Protein AF-A0A6G1RQE0-F1 (afdb_monomer_lite)

pLDDT: mean 90.18, std 11.26, range [33.22, 98.19]

Foldseek 3Di:
DDADAFAFLDDDPVCPPPDHDYDDDDDPPPAWDFAQQQKWFDFDPDDIDGADWDDSDPLGDIHGDDDPRTQKIKTKTFHPDWFKDWDKDWAADQDAKFKWKKWKDAPPDDIDIFMWIDHHHRGPGTDMTTTAHPVRHGDIDGYDGMMMMMIGHPVVVPD

Radius of gyration: 17.1 Å; chains: 1; bounding box: 37×32×55 Å

Organism: NCBI:txid2861861

Secondary structure (DSSP, 8-state):
----SBPBSS--TTTTTS--B---PPP-TTS----GGG-EEEETTSPPEEPPEE-SSTTSPPEE---TTEEEEEEEEE-SS-EEE--EEEE-B-SSPEEEEEEEEETTEEEEEEEEEE--B-BSS-EEEE-B-TTSSB--EEE-SEEEEEEEEGGGG--

Structure (mmCIF, N/CA/C/O backbone):
data_AF-A0A6G1RQE0-F1
#
_entry.id   AF-A0A6G1RQE0-F1
#
loop_
_atom_site.group_PDB
_atom_site.id
_atom_site.type_symbol
_atom_site.label_atom_id
_atom_site.label_alt_id
_atom_site.label_comp_id
_atom_site.label_asym_id
_atom_site.label_entity_id
_atom_site.label_seq_id
_atom_site.pdbx_PDB_ins_code
_atom_site.Cartn_x
_atom_site.Cartn_y
_atom_site.Cartn_z
_atom_site.occupancy
_atom_site.B_iso_or_equiv
_atom_site.auth_seq_id
_atom_site.auth_comp_id
_atom_site.auth_asym_id
_atom_site.auth_atom_id
_atom_site.pdbx_PDB_model_num
ATOM 1 N N . LEU A 1 1 ? 3.225 2.567 -35.259 1.00 71.81 1 LEU A N 1
ATOM 2 C CA . LEU A 1 1 ? 3.981 1.803 -34.242 1.00 71.81 1 LEU A CA 1
ATOM 3 C C . LEU A 1 1 ? 2.975 1.278 -33.222 1.00 71.81 1 LEU A C 1
ATOM 5 O O . LEU A 1 1 ? 2.197 2.087 -32.735 1.00 71.81 1 LEU A O 1
ATOM 9 N N . LYS A 1 2 ? 2.920 -0.030 -32.949 1.00 83.25 2 LYS A N 1
ATOM 10 C CA . LYS A 1 2 ? 2.060 -0.572 -31.884 1.00 83.25 2 LYS A CA 1
ATOM 11 C C . LYS A 1 2 ? 2.900 -0.655 -30.610 1.00 83.25 2 LYS A C 1
ATOM 13 O O . LYS A 1 2 ? 3.914 -1.337 -30.618 1.00 83.25 2 LYS A O 1
ATOM 18 N N . VAL A 1 3 ? 2.505 0.066 -29.566 1.00 88.50 3 VAL A N 1
ATOM 19 C CA . VAL A 1 3 ? 3.179 0.069 -28.260 1.00 88.50 3 VAL A CA 1
ATOM 20 C C . VAL A 1 3 ? 2.328 -0.775 -27.318 1.00 88.50 3 VAL A C 1
ATOM 22 O O . VAL A 1 3 ? 1.191 -0.401 -27.042 1.00 88.50 3 VAL A O 1
ATOM 25 N N . THR A 1 4 ? 2.828 -1.941 -26.911 1.00 88.25 4 THR A N 1
ATOM 26 C CA . THR A 1 4 ? 2.099 -2.891 -26.046 1.00 88.25 4 THR A CA 1
ATOM 27 C C . THR A 1 4 ? 2.763 -3.100 -24.696 1.00 88.25 4 THR A C 1
ATOM 29 O O . THR A 1 4 ? 2.064 -3.360 -23.721 1.00 88.25 4 THR A O 1
ATOM 32 N N . GLU A 1 5 ? 4.086 -2.959 -24.633 1.00 91.19 5 GLU A N 1
ATOM 33 C CA . GLU A 1 5 ? 4.846 -3.256 -23.423 1.00 91.19 5 GLU A CA 1
ATOM 34 C C . GLU A 1 5 ? 4.745 -2.121 -22.396 1.00 91.19 5 GLU A C 1
ATOM 36 O O . GLU A 1 5 ? 4.862 -0.950 -22.776 1.00 91.19 5 GLU A O 1
ATOM 41 N N . PRO A 1 6 ? 4.527 -2.431 -21.104 1.00 91.56 6 PRO A N 1
ATOM 42 C CA . PRO A 1 6 ? 4.465 -1.431 -20.045 1.00 91.56 6 PRO A CA 1
ATOM 43 C C . PRO A 1 6 ? 5.828 -0.780 -19.798 1.00 91.56 6 PRO A C 1
ATOM 45 O O . PRO A 1 6 ? 6.872 -1.418 -19.913 1.00 91.56 6 PRO A O 1
ATOM 48 N N . CYS A 1 7 ? 5.819 0.483 -19.381 1.00 92.38 7 CYS A N 1
ATOM 49 C CA . CYS A 1 7 ? 7.037 1.146 -18.920 1.00 92.38 7 CYS A CA 1
ATOM 50 C C . CYS A 1 7 ? 7.523 0.563 -17.583 1.00 92.38 7 CYS A C 1
ATOM 52 O O . CYS A 1 7 ? 6.729 0.380 -16.655 1.00 92.38 7 CYS A O 1
ATOM 54 N N . THR A 1 8 ? 8.831 0.332 -17.466 1.00 93.44 8 THR A N 1
ATOM 55 C CA . THR A 1 8 ? 9.514 -0.108 -16.238 1.00 93.44 8 THR A CA 1
ATOM 56 C C . THR A 1 8 ? 10.506 0.945 -15.762 1.00 93.44 8 THR A C 1
ATOM 58 O O . THR A 1 8 ? 11.085 1.653 -16.583 1.00 93.44 8 THR A O 1
ATOM 61 N N . TYR A 1 9 ? 10.748 1.054 -14.453 1.00 90.75 9 TYR A N 1
ATOM 62 C CA . TYR A 1 9 ? 11.716 2.036 -13.933 1.00 90.75 9 TYR A CA 1
ATOM 63 C C . TYR A 1 9 ? 13.187 1.613 -14.089 1.00 90.75 9 TYR A C 1
ATOM 65 O O . TYR A 1 9 ? 14.072 2.459 -14.009 1.00 90.75 9 TYR A O 1
ATOM 73 N N . GLN A 1 10 ? 13.450 0.331 -14.352 1.00 88.19 10 GLN A N 1
ATOM 74 C CA . GLN A 1 10 ? 14.778 -0.222 -14.644 1.00 88.19 10 GLN A CA 1
ATOM 75 C C . GLN A 1 10 ? 14.733 -1.057 -15.939 1.00 88.19 10 GLN A C 1
ATOM 77 O O . GLN A 1 10 ? 14.819 -2.284 -15.883 1.00 88.19 10 GLN A O 1
ATOM 82 N N . PRO A 1 11 ? 14.529 -0.425 -17.112 1.00 86.69 11 PRO A N 1
ATOM 83 C CA . PRO A 1 11 ? 14.477 -1.151 -18.377 1.00 86.69 11 PRO A CA 1
ATOM 84 C C . PRO A 1 11 ? 15.859 -1.692 -18.761 1.00 86.69 11 PRO A C 1
ATOM 86 O O . PRO A 1 11 ? 16.889 -1.091 -18.441 1.00 86.69 11 PRO A O 1
ATOM 89 N N . ALA A 1 12 ? 15.889 -2.798 -19.510 1.00 86.75 12 ALA A N 1
ATOM 90 C CA . ALA A 1 12 ? 17.128 -3.259 -20.128 1.00 86.75 12 ALA A CA 1
ATOM 91 C C . ALA A 1 12 ? 17.666 -2.190 -21.107 1.00 86.75 12 ALA A C 1
ATOM 93 O O . ALA A 1 12 ? 16.868 -1.458 -21.704 1.00 86.75 12 ALA A O 1
ATOM 94 N N . PRO A 1 13 ? 18.991 -2.101 -21.341 1.00 87.62 13 PRO A N 1
ATOM 95 C CA . PRO A 1 13 ? 19.575 -1.078 -22.217 1.00 87.62 13 PRO A CA 1
ATOM 96 C C . PRO A 1 13 ? 18.938 -1.013 -23.614 1.00 87.62 13 PRO A C 1
ATOM 98 O O . PRO A 1 13 ? 18.739 0.068 -24.160 1.00 87.62 13 PRO A O 1
ATOM 101 N N . GLU A 1 14 ? 18.553 -2.165 -24.164 1.00 84.38 14 GLU A N 1
ATOM 102 C CA . GLU A 1 14 ? 17.907 -2.292 -25.477 1.00 84.38 14 GLU A CA 1
ATOM 103 C C . GLU A 1 14 ? 16.485 -1.702 -25.527 1.00 84.38 14 GLU A C 1
ATOM 105 O O . GLU A 1 14 ? 15.986 -1.346 -26.596 1.00 84.38 14 GLU A O 1
ATOM 110 N N . GLN A 1 15 ? 15.830 -1.588 -24.368 1.00 81.69 15 GLN A N 1
ATOM 111 C CA . GLN A 1 15 ? 14.462 -1.089 -24.206 1.00 81.69 15 GLN A CA 1
ATOM 112 C C . GLN A 1 15 ? 14.421 0.384 -23.780 1.00 81.69 15 GLN A C 1
ATOM 114 O O . GLN A 1 15 ? 13.391 1.032 -23.940 1.00 81.69 15 GLN A O 1
ATOM 119 N N . ALA A 1 16 ? 15.530 0.940 -23.281 1.00 80.12 16 ALA A N 1
ATOM 120 C CA . ALA A 1 16 ? 15.585 2.295 -22.726 1.00 80.12 16 ALA A CA 1
ATOM 121 C C . ALA A 1 16 ? 15.256 3.410 -23.741 1.00 80.12 16 ALA A C 1
ATOM 123 O O . ALA A 1 16 ? 14.864 4.505 -23.347 1.00 80.12 16 ALA A O 1
ATOM 124 N N . THR A 1 17 ? 15.412 3.147 -25.042 1.00 82.12 17 THR A N 1
ATOM 125 C CA . THR A 1 17 ? 15.121 4.099 -26.129 1.00 82.12 17 THR A CA 1
ATOM 126 C C . THR A 1 17 ? 13.781 3.843 -26.823 1.00 82.12 17 THR A C 1
ATOM 128 O O . THR A 1 17 ? 13.414 4.580 -27.740 1.00 82.12 17 THR A O 1
ATOM 131 N N . GLN A 1 18 ? 13.045 2.803 -26.416 1.00 86.44 18 GLN A N 1
ATOM 132 C CA . GLN A 1 18 ? 11.784 2.411 -27.041 1.00 86.44 18 GLN A CA 1
ATOM 133 C C . GLN A 1 18 ? 10.586 3.076 -26.354 1.00 86.44 18 GLN A C 1
ATOM 135 O O . GLN A 1 18 ? 10.580 3.305 -25.147 1.00 86.44 18 GLN A O 1
ATOM 140 N N . ASN A 1 19 ? 9.534 3.356 -27.127 1.00 90.81 19 ASN A N 1
ATOM 141 C CA . ASN A 1 19 ? 8.263 3.808 -26.562 1.00 90.81 19 ASN A CA 1
ATOM 142 C C . ASN A 1 19 ? 7.582 2.657 -25.810 1.00 90.81 19 ASN A C 1
ATOM 144 O O . ASN A 1 19 ? 7.496 1.546 -26.332 1.00 90.81 19 ASN A O 1
ATOM 148 N N . CYS A 1 20 ? 7.030 2.956 -24.637 1.00 92.00 20 CYS A N 1
ATOM 149 C CA . CYS A 1 20 ? 6.319 2.016 -23.774 1.00 92.00 20 CYS A CA 1
ATOM 150 C C . CYS A 1 20 ? 4.955 2.582 -23.345 1.00 92.00 20 CYS A C 1
ATOM 152 O O . CYS A 1 20 ? 4.668 3.771 -23.511 1.00 92.00 20 CYS A O 1
ATOM 154 N N . LEU A 1 21 ? 4.085 1.716 -22.831 1.00 91.25 21 LEU A N 1
ATOM 155 C CA . LEU A 1 21 ? 2.736 2.053 -22.395 1.00 91.25 21 LEU A CA 1
ATOM 156 C C . LEU A 1 21 ? 2.762 2.459 -20.916 1.00 91.25 21 LEU A C 1
ATOM 158 O O . LEU A 1 21 ? 3.091 1.658 -20.039 1.00 91.25 21 LEU A O 1
ATOM 162 N N . LEU A 1 22 ? 2.412 3.715 -20.635 1.00 89.19 22 LEU A N 1
ATOM 163 C CA . LEU A 1 22 ? 2.291 4.224 -19.272 1.00 89.19 22 LEU A CA 1
ATOM 164 C C . LEU A 1 22 ? 0.852 4.056 -18.776 1.00 89.19 22 LEU A C 1
ATOM 166 O O . LEU A 1 22 ? -0.069 4.692 -19.291 1.00 89.19 22 LEU A O 1
ATOM 170 N N . TYR A 1 23 ? 0.665 3.220 -17.758 1.00 86.69 23 TYR A N 1
ATOM 171 C CA . TYR A 1 23 ? -0.630 3.054 -17.108 1.00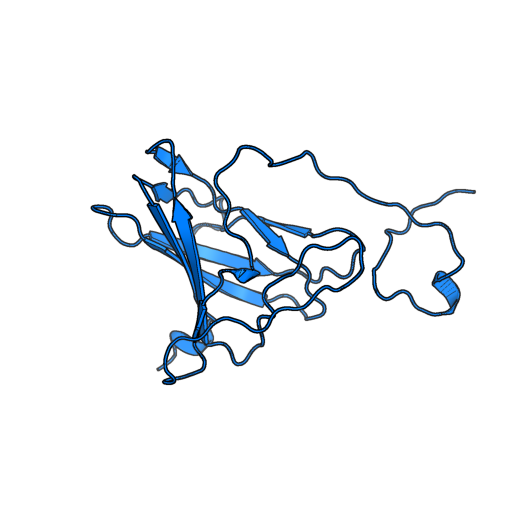 86.69 23 TYR A CA 1
ATOM 172 C C . TYR A 1 23 ? -0.853 4.149 -16.069 1.00 86.69 23 TYR A C 1
ATOM 174 O O . TYR A 1 23 ? 0.062 4.543 -15.345 1.00 86.69 23 TYR A O 1
ATOM 182 N N . LYS A 1 24 ? -2.097 4.619 -15.977 1.00 86.12 24 LYS A N 1
ATOM 183 C CA . LYS A 1 24 ? -2.531 5.563 -14.951 1.00 86.12 24 LYS A CA 1
ATOM 184 C C . LYS A 1 24 ? -3.792 5.033 -14.290 1.00 86.12 24 LYS A C 1
ATOM 186 O O . LYS A 1 24 ? -4.817 4.869 -14.948 1.00 86.12 24 LYS A O 1
ATOM 191 N N . TYR A 1 25 ? -3.711 4.771 -12.992 1.00 90.12 25 TYR A N 1
ATOM 192 C CA . TYR A 1 25 ? -4.886 4.438 -12.202 1.00 90.12 25 TYR A CA 1
ATOM 193 C C . TYR A 1 25 ? -5.737 5.680 -11.927 1.00 90.12 25 TYR A C 1
ATOM 195 O O . TYR A 1 25 ? -5.249 6.813 -11.962 1.00 90.12 25 TYR A O 1
ATOM 203 N N . LEU A 1 26 ? -7.019 5.460 -11.628 1.00 92.31 26 LEU A N 1
ATOM 204 C CA . LEU A 1 26 ? -7.870 6.510 -11.073 1.00 92.31 26 LEU A CA 1
ATOM 205 C C . LEU A 1 26 ? -7.261 7.023 -9.766 1.00 92.31 26 LEU A C 1
ATOM 207 O O . LEU A 1 26 ? -6.696 6.246 -8.993 1.00 92.31 26 LEU A O 1
ATOM 211 N N . SER A 1 27 ? -7.368 8.328 -9.527 1.00 91.44 27 SER A N 1
ATOM 212 C CA . SER A 1 27 ? -6.855 8.903 -8.289 1.00 91.44 27 SER A CA 1
ATOM 213 C C . SER A 1 27 ? -7.605 8.335 -7.078 1.00 91.44 27 SER A C 1
ATOM 215 O O . SER A 1 27 ? -8.813 8.103 -7.138 1.00 91.44 27 SER A O 1
ATOM 217 N N . VAL A 1 28 ? -6.857 8.096 -6.003 1.00 92.06 28 VAL A N 1
ATOM 218 C CA . VAL A 1 28 ? -7.375 7.781 -4.663 1.00 92.06 28 VAL A CA 1
ATOM 219 C C . VAL A 1 28 ? -7.168 8.965 -3.711 1.00 92.06 28 VAL A C 1
ATOM 221 O O . VAL A 1 28 ? -7.269 8.823 -2.495 1.00 92.06 28 VAL A O 1
ATOM 224 N N . ASP A 1 29 ? -6.899 10.149 -4.263 1.00 89.62 29 ASP A N 1
ATOM 225 C CA . ASP A 1 29 ? -6.849 11.381 -3.490 1.00 89.62 29 ASP A CA 1
ATOM 226 C C . ASP A 1 29 ? -8.215 11.617 -2.835 1.00 89.62 29 ASP A C 1
ATOM 228 O O . ASP A 1 29 ? -9.266 11.484 -3.466 1.00 89.62 29 ASP A O 1
ATOM 232 N N . GLY A 1 30 ? -8.198 11.964 -1.550 1.00 89.12 30 GLY A N 1
ATOM 233 C CA . GLY A 1 30 ? -9.407 12.178 -0.752 1.00 89.12 30 GLY A CA 1
ATOM 234 C C . GLY A 1 30 ? -9.827 10.983 0.106 1.00 89.12 30 GLY A C 1
ATOM 235 O O . GLY A 1 30 ? -10.694 11.150 0.963 1.00 89.12 30 GLY A O 1
ATOM 236 N N . PHE A 1 31 ? -9.197 9.815 -0.053 1.00 92.69 31 PHE A N 1
ATOM 237 C CA . PHE A 1 31 ? -9.294 8.735 0.932 1.00 92.69 31 PHE A CA 1
ATOM 238 C C . PHE A 1 31 ? -8.225 8.899 2.029 1.00 92.69 31 PHE A C 1
ATOM 240 O O . PHE A 1 31 ? -7.155 9.447 1.756 1.00 92.69 31 PHE A O 1
ATOM 247 N N . PRO A 1 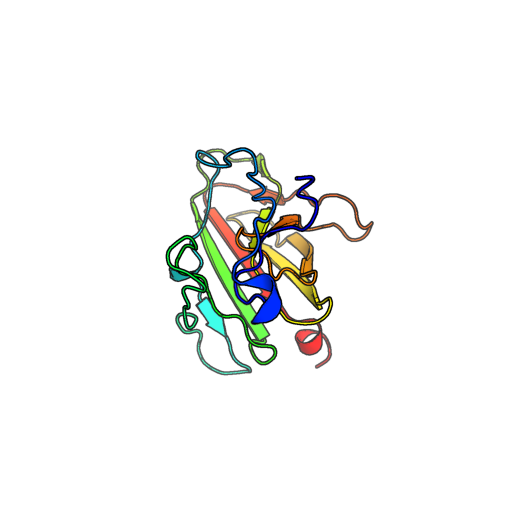32 ? -8.480 8.433 3.268 1.00 94.31 32 PRO A N 1
ATOM 248 C CA . PRO A 1 32 ? -7.456 8.395 4.308 1.00 94.31 32 PRO A CA 1
ATOM 249 C C . PRO A 1 32 ? -6.240 7.583 3.847 1.00 94.31 32 PRO A C 1
ATOM 251 O O . PRO A 1 32 ? -6.388 6.442 3.411 1.00 94.31 32 PRO A O 1
ATOM 254 N N . ALA A 1 33 ? -5.046 8.162 3.964 1.00 95.12 33 ALA A N 1
ATOM 255 C CA . ALA A 1 33 ? -3.796 7.531 3.557 1.00 95.12 33 ALA A CA 1
ATOM 256 C C . ALA A 1 33 ? -2.666 7.848 4.545 1.00 95.12 33 ALA A C 1
ATOM 258 O O . ALA A 1 33 ? -2.667 8.896 5.192 1.00 95.12 33 ALA A O 1
ATOM 259 N N . ALA A 1 34 ? -1.696 6.938 4.631 1.00 95.00 34 ALA A N 1
ATOM 260 C CA . ALA A 1 34 ? -0.421 7.141 5.312 1.00 95.00 34 ALA A CA 1
ATOM 261 C C . ALA A 1 34 ? 0.705 7.113 4.275 1.00 95.00 34 ALA A C 1
ATOM 263 O O . ALA A 1 34 ? 0.654 6.321 3.331 1.00 95.00 34 ALA A O 1
ATOM 264 N N . SER A 1 35 ? 1.725 7.951 4.455 1.00 93.38 35 SER A N 1
ATOM 265 C CA . SER A 1 35 ? 2.905 7.929 3.595 1.00 93.38 35 SER A CA 1
ATOM 266 C C . SER A 1 35 ? 3.911 6.895 4.090 1.00 93.38 35 SER A C 1
ATOM 268 O O . SER A 1 35 ? 4.098 6.721 5.292 1.00 93.38 35 SER A O 1
ATOM 270 N N . GLY A 1 36 ? 4.632 6.258 3.164 1.00 91.75 36 GLY A N 1
ATOM 271 C CA . GLY A 1 36 ? 5.743 5.370 3.515 1.00 91.75 36 GLY A CA 1
ATOM 272 C C . GLY A 1 36 ? 6.842 6.069 4.325 1.00 91.75 36 GLY A C 1
ATOM 273 O O . GLY A 1 36 ? 7.556 5.415 5.074 1.00 91.75 36 GLY A O 1
ATOM 274 N N . VAL A 1 37 ? 6.959 7.398 4.244 1.00 94.38 37 VAL A N 1
ATOM 275 C CA . VAL A 1 37 ? 7.938 8.159 5.045 1.00 94.38 37 VAL A CA 1
ATOM 276 C C . VAL A 1 37 ? 7.617 8.167 6.541 1.00 94.38 37 VAL A C 1
ATOM 278 O O . VAL A 1 37 ? 8.521 8.331 7.355 1.00 94.38 37 VA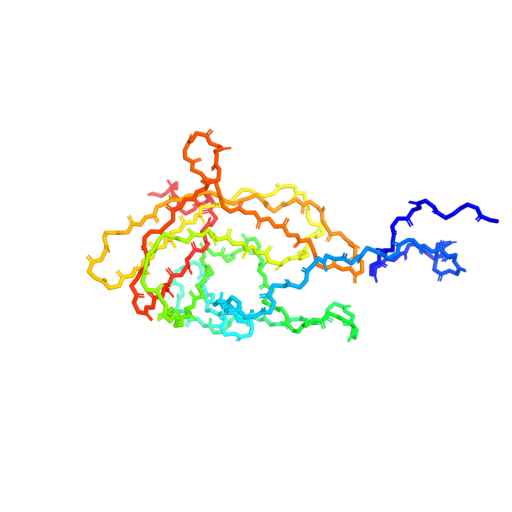L A O 1
ATOM 281 N N . ASP A 1 38 ? 6.348 7.956 6.893 1.00 94.62 38 ASP A N 1
ATOM 282 C CA . ASP A 1 38 ? 5.872 7.899 8.275 1.00 94.62 38 ASP A CA 1
ATOM 283 C C . ASP A 1 38 ? 5.889 6.460 8.821 1.00 94.62 38 ASP A C 1
ATOM 285 O O . ASP A 1 38 ? 5.467 6.206 9.952 1.00 94.62 38 ASP A O 1
ATOM 289 N N . ALA A 1 39 ? 6.364 5.498 8.020 1.00 95.19 39 ALA A N 1
ATOM 290 C CA . ALA A 1 39 ? 6.417 4.099 8.405 1.00 95.19 39 ALA A CA 1
ATOM 291 C C . ALA A 1 39 ? 7.447 3.858 9.516 1.00 95.19 39 ALA A C 1
ATOM 293 O O . ALA A 1 39 ? 8.580 4.355 9.492 1.00 95.19 39 ALA A O 1
ATOM 294 N N . VAL A 1 40 ? 7.064 3.011 10.466 1.00 94.69 40 VAL A N 1
ATOM 295 C CA . VAL A 1 40 ? 7.923 2.538 11.549 1.00 94.69 40 VAL A CA 1
ATOM 296 C C . VAL A 1 40 ? 8.222 1.062 11.325 1.00 94.69 40 VAL A C 1
ATOM 298 O O . VAL A 1 40 ? 7.321 0.230 11.318 1.00 94.69 40 VAL A O 1
ATOM 301 N N . CYS A 1 41 ? 9.497 0.732 11.161 1.00 92.06 41 CYS A N 1
ATOM 302 C CA . CYS A 1 41 ? 9.982 -0.620 10.940 1.00 92.06 41 CYS A CA 1
ATOM 303 C C . CYS A 1 41 ? 10.547 -1.193 12.238 1.00 92.06 41 CYS A C 1
ATOM 305 O O . CYS A 1 41 ? 11.256 -0.514 12.994 1.00 92.06 41 CYS A O 1
ATOM 307 N N . ARG A 1 42 ? 10.298 -2.480 12.463 1.00 88.88 42 ARG A N 1
ATOM 308 C CA . ARG A 1 42 ? 10.935 -3.270 13.512 1.00 88.88 42 ARG A CA 1
ATOM 309 C C . ARG A 1 42 ? 11.730 -4.399 12.868 1.00 88.88 42 ARG A C 1
ATOM 311 O O . ARG A 1 42 ? 11.219 -5.149 12.043 1.00 88.88 42 ARG A O 1
ATOM 318 N N . LEU A 1 43 ? 12.992 -4.494 13.274 1.00 83.56 43 LEU A N 1
ATOM 319 C CA . LEU A 1 43 ? 13.926 -5.534 12.859 1.00 83.56 43 LEU A CA 1
ATOM 320 C C . LEU A 1 43 ? 14.164 -6.458 14.055 1.00 83.56 43 LEU A C 1
ATOM 322 O O . LEU A 1 43 ? 14.705 -6.001 15.065 1.00 83.56 43 LEU A O 1
ATOM 326 N N . ASP A 1 44 ? 13.772 -7.726 13.959 1.00 78.75 44 ASP A N 1
ATOM 327 C CA . ASP A 1 44 ? 13.855 -8.699 15.056 1.00 78.75 44 ASP A CA 1
ATOM 328 C C . ASP A 1 44 ? 13.325 -8.133 16.401 1.00 78.75 44 ASP A C 1
ATOM 330 O O . ASP A 1 44 ? 12.264 -7.509 16.472 1.00 78.75 44 ASP A O 1
ATOM 334 N N . ASN A 1 45 ? 14.097 -8.300 17.482 1.00 74.88 45 ASN A N 1
ATOM 335 C CA . ASN A 1 45 ? 13.826 -7.762 18.819 1.00 74.88 45 ASN A CA 1
ATOM 336 C C . ASN A 1 45 ? 14.404 -6.354 19.048 1.00 74.88 45 ASN A C 1
ATOM 338 O O . ASN A 1 45 ? 14.621 -5.948 20.192 1.00 74.88 45 ASN A O 1
ATOM 342 N N . ARG A 1 46 ? 14.715 -5.601 17.987 1.00 80.94 46 ARG A N 1
ATOM 343 C CA . ARG A 1 46 ? 15.187 -4.219 18.136 1.00 80.94 46 ARG A CA 1
ATOM 344 C C . ARG A 1 46 ? 14.027 -3.268 18.402 1.00 80.94 46 ARG A C 1
ATOM 346 O O . ARG A 1 46 ? 12.865 -3.563 18.133 1.00 80.94 46 ARG A O 1
ATOM 353 N N . LEU A 1 47 ? 14.374 -2.097 18.928 1.00 87.81 47 LEU A N 1
ATOM 354 C CA . LEU A 1 47 ? 13.416 -1.016 19.115 1.00 87.81 47 LEU A CA 1
ATOM 355 C C . LEU A 1 47 ? 12.840 -0.564 17.759 1.00 87.81 47 LEU A C 1
ATOM 357 O O . LEU A 1 47 ? 13.582 -0.548 16.769 1.00 87.81 47 LEU A O 1
ATOM 361 N N . PRO A 1 48 ? 11.552 -0.171 17.714 1.00 90.56 48 PRO A N 1
ATOM 362 C CA . PRO A 1 48 ? 10.953 0.427 16.528 1.00 90.56 48 PRO A CA 1
ATOM 363 C C . PRO A 1 48 ? 11.741 1.661 16.074 1.00 90.56 48 PRO A C 1
ATOM 365 O O . PRO A 1 48 ? 12.161 2.478 16.897 1.00 90.56 48 PRO A O 1
ATOM 368 N N . ARG A 1 49 ? 11.941 1.798 14.764 1.00 91.56 49 ARG A N 1
ATOM 369 C CA . ARG A 1 49 ? 12.645 2.928 14.141 1.00 91.56 49 ARG A CA 1
ATOM 370 C C . ARG A 1 49 ? 11.912 3.385 12.890 1.00 91.56 49 ARG A C 1
ATOM 372 O O . ARG A 1 49 ? 11.164 2.612 12.306 1.00 91.56 49 ARG A O 1
ATOM 379 N N . VAL A 1 50 ? 12.181 4.604 12.438 1.00 92.81 50 VAL A N 1
ATOM 380 C CA . VAL A 1 50 ? 11.722 5.055 11.116 1.00 92.81 50 VAL A CA 1
ATOM 381 C C . VAL A 1 50 ? 12.277 4.109 10.048 1.00 92.81 50 VAL A C 1
ATOM 383 O O . VAL A 1 50 ? 13.457 3.736 10.099 1.00 92.81 50 VAL A O 1
ATOM 386 N N . CYS A 1 51 ? 11.422 3.678 9.124 1.00 92.75 51 CYS A N 1
ATOM 387 C CA . CYS A 1 51 ? 11.844 2.846 8.006 1.00 92.75 51 CYS A CA 1
ATOM 388 C C . CYS A 1 51 ? 12.841 3.611 7.119 1.00 92.75 51 CYS A C 1
ATOM 390 O O . CYS A 1 51 ? 12.671 4.812 6.906 1.00 92.75 51 CYS A O 1
ATOM 392 N N . PRO A 1 52 ? 13.871 2.948 6.564 1.00 92.62 52 PRO A N 1
ATOM 393 C CA . PRO A 1 52 ? 14.632 3.529 5.464 1.00 92.62 52 PRO A CA 1
ATOM 394 C C . PRO A 1 52 ? 13.682 3.900 4.323 1.00 92.62 52 PRO A C 1
ATOM 396 O O . PRO A 1 52 ? 12.712 3.181 4.080 1.00 92.62 52 PRO A O 1
ATOM 399 N N . THR A 1 53 ? 13.957 5.002 3.629 1.00 94.56 53 THR A N 1
ATOM 400 C CA . THR A 1 53 ? 13.139 5.440 2.496 1.00 94.56 53 THR A CA 1
ATOM 401 C C . THR A 1 53 ? 13.949 5.524 1.214 1.00 94.56 53 THR A C 1
ATOM 403 O O . THR A 1 53 ? 15.133 5.864 1.232 1.00 94.56 53 THR A O 1
ATOM 406 N N . GLU A 1 54 ? 13.291 5.260 0.092 1.00 93.62 54 GLU A N 1
ATOM 407 C CA . GLU A 1 54 ? 13.872 5.347 -1.242 1.00 93.62 54 GLU A CA 1
ATOM 408 C C . GLU A 1 54 ? 12.877 5.974 -2.224 1.00 93.62 54 GLU A C 1
ATOM 410 O O . GLU A 1 54 ? 11.662 5.795 -2.121 1.00 93.62 54 GLU A O 1
ATOM 415 N N . GLN A 1 55 ? 13.403 6.689 -3.217 1.00 94.56 55 GLN A N 1
ATOM 416 C CA . GLN A 1 55 ? 12.645 7.140 -4.377 1.00 94.56 55 GLN A CA 1
ATOM 417 C C . GLN A 1 55 ? 13.193 6.453 -5.628 1.00 94.56 55 GLN A C 1
ATOM 419 O O . GLN A 1 55 ? 14.288 6.770 -6.086 1.00 94.56 55 GLN A O 1
ATOM 424 N N . LEU A 1 56 ? 12.409 5.528 -6.191 1.00 92.00 56 LEU A N 1
ATOM 425 C CA . LEU A 1 56 ? 12.839 4.678 -7.310 1.00 92.00 56 LEU A CA 1
ATOM 426 C C . LEU A 1 56 ? 13.145 5.469 -8.586 1.00 92.00 56 LEU A C 1
ATOM 428 O O . LEU A 1 56 ? 14.090 5.172 -9.310 1.00 92.00 56 LEU A O 1
ATOM 432 N N . THR A 1 57 ? 12.326 6.478 -8.877 1.00 90.69 57 THR A N 1
ATOM 433 C CA . THR A 1 57 ? 12.547 7.450 -9.955 1.00 90.69 57 THR A CA 1
ATOM 434 C C . THR A 1 57 ? 11.980 8.800 -9.521 1.00 90.69 57 THR A C 1
ATOM 436 O O . THR A 1 57 ? 11.144 8.836 -8.615 1.00 90.69 57 THR A O 1
ATOM 439 N N . PRO A 1 58 ? 12.316 9.906 -10.207 1.00 90.88 58 PRO A N 1
ATOM 440 C CA . PRO A 1 58 ? 11.739 11.215 -9.900 1.00 90.88 58 PRO A CA 1
ATOM 441 C C . PRO A 1 58 ? 10.200 11.285 -9.957 1.00 90.88 58 PRO A C 1
ATOM 443 O O . PRO A 1 58 ? 9.623 12.213 -9.401 1.00 90.88 58 PRO A O 1
ATOM 446 N N . SER A 1 59 ? 9.528 10.338 -10.628 1.00 86.31 59 SER A N 1
ATOM 447 C CA . SER A 1 59 ? 8.061 10.274 -10.704 1.00 86.31 59 SER A CA 1
ATOM 448 C C . SER A 1 59 ? 7.412 9.488 -9.563 1.00 86.31 59 SER A C 1
ATOM 450 O O . SER A 1 59 ? 6.200 9.579 -9.389 1.00 86.31 59 SER A O 1
ATOM 452 N N . HIS A 1 60 ? 8.185 8.703 -8.809 1.00 91.06 60 HIS A N 1
ATOM 453 C CA . HIS A 1 60 ? 7.685 7.979 -7.643 1.00 91.06 60 HIS A CA 1
ATOM 454 C C . HIS A 1 60 ? 7.724 8.877 -6.401 1.00 91.06 60 HIS A C 1
ATOM 456 O O . HIS A 1 60 ? 8.636 9.703 -6.280 1.00 91.06 60 HIS A O 1
ATOM 462 N N . PRO A 1 61 ? 6.783 8.718 -5.455 1.00 92.75 61 PRO A N 1
ATOM 463 C CA . PRO A 1 61 ? 6.932 9.312 -4.133 1.00 92.75 61 PRO A CA 1
ATOM 464 C C . PRO A 1 61 ? 8.114 8.671 -3.388 1.00 92.75 61 PRO A C 1
ATOM 466 O O . PRO A 1 61 ? 8.623 7.620 -3.781 1.00 92.75 61 PRO A O 1
ATOM 469 N N . GLN A 1 62 ? 8.543 9.294 -2.290 1.00 94.31 62 GLN A N 1
ATOM 470 C CA . GLN A 1 62 ? 9.420 8.631 -1.323 1.00 94.31 62 GLN A CA 1
ATOM 471 C C . GLN A 1 62 ? 8.647 7.480 -0.671 1.00 94.31 62 GLN A C 1
ATOM 473 O O . GLN A 1 62 ? 7.548 7.682 -0.153 1.00 94.31 62 GLN A O 1
ATOM 478 N N . MET A 1 63 ? 9.210 6.279 -0.716 1.00 94.06 63 MET A N 1
ATOM 479 C CA . MET A 1 63 ? 8.575 5.059 -0.225 1.00 94.06 63 MET A CA 1
ATOM 480 C C . MET A 1 63 ? 9.374 4.453 0.916 1.00 94.06 63 MET A C 1
ATOM 482 O O . MET A 1 63 ? 10.594 4.581 0.940 1.00 94.06 63 MET A O 1
ATOM 486 N N . ALA A 1 64 ? 8.696 3.745 1.819 1.00 94.31 64 ALA A N 1
ATOM 487 C CA . ALA A 1 64 ? 9.370 2.888 2.785 1.00 94.31 64 ALA A CA 1
ATOM 488 C C . ALA A 1 64 ? 10.039 1.717 2.059 1.00 94.31 64 ALA A C 1
ATOM 490 O O . ALA A 1 64 ? 9.391 0.992 1.300 1.00 94.31 64 ALA A O 1
ATOM 491 N N . THR A 1 65 ? 11.315 1.492 2.337 1.00 90.12 65 THR A N 1
ATOM 492 C CA . THR A 1 65 ? 12.025 0.298 1.896 1.00 90.12 65 THR A CA 1
ATOM 493 C C . THR A 1 65 ? 11.793 -0.802 2.922 1.00 90.12 65 THR A C 1
ATOM 495 O O . THR A 1 65 ? 12.309 -0.740 4.037 1.00 90.12 65 THR A O 1
ATOM 498 N N . CYS A 1 66 ? 11.018 -1.812 2.532 1.00 79.00 66 CYS A N 1
ATOM 499 C CA . CYS A 1 66 ? 10.793 -3.013 3.328 1.00 79.00 66 CYS A CA 1
ATOM 500 C C . CYS A 1 66 ? 11.740 -4.105 2.828 1.00 79.00 66 CYS A C 1
ATOM 502 O O . CYS A 1 66 ? 11.706 -4.488 1.657 1.00 79.00 66 CYS A O 1
ATOM 504 N N . SER A 1 67 ? 12.609 -4.590 3.701 1.00 73.50 67 SER A N 1
ATOM 505 C CA . SER A 1 67 ? 13.528 -5.689 3.426 1.00 73.50 67 SER A CA 1
ATOM 506 C C . SER A 1 67 ? 13.012 -6.979 4.061 1.00 73.50 67 SER A C 1
ATOM 508 O O . SER A 1 67 ? 12.288 -6.948 5.049 1.00 73.50 67 SER A O 1
ATOM 510 N N . GLY A 1 68 ? 13.395 -8.142 3.526 1.00 65.12 68 GLY A N 1
ATOM 511 C CA . GLY A 1 68 ? 12.956 -9.440 4.065 1.00 65.12 68 GLY A CA 1
ATOM 512 C C . GLY A 1 68 ? 13.418 -9.738 5.501 1.00 65.12 68 GLY A C 1
ATOM 513 O O . GLY A 1 68 ? 13.054 -10.776 6.045 1.00 65.12 68 GLY A O 1
ATOM 514 N N . SER A 1 69 ? 14.230 -8.865 6.102 1.00 67.75 69 SER A N 1
ATOM 515 C CA . SER A 1 69 ? 14.622 -8.926 7.508 1.00 67.75 69 SER A CA 1
ATOM 516 C C . SER A 1 69 ? 13.728 -8.080 8.423 1.00 67.75 69 SER A C 1
ATOM 518 O O . SER A 1 69 ? 13.768 -8.267 9.639 1.00 67.75 69 SER A O 1
ATOM 520 N N . ASP A 1 70 ? 12.913 -7.172 7.876 1.00 68.69 70 ASP A N 1
ATOM 521 C CA . ASP A 1 70 ? 11.934 -6.420 8.656 1.00 68.69 70 ASP A CA 1
ATOM 522 C C . ASP A 1 70 ? 10.808 -7.370 9.087 1.00 68.69 70 ASP A C 1
ATOM 524 O O . ASP A 1 70 ? 10.092 -7.946 8.266 1.00 68.69 70 ASP A O 1
ATOM 528 N N . VAL A 1 71 ? 10.673 -7.564 10.400 1.00 79.88 71 VAL A N 1
ATOM 529 C CA . VAL A 1 71 ? 9.661 -8.469 10.966 1.00 79.88 71 VAL A CA 1
ATOM 530 C C . VAL A 1 71 ? 8.292 -7.802 11.034 1.00 79.88 71 VAL A C 1
ATOM 532 O O . VAL A 1 71 ? 7.270 -8.487 11.015 1.00 79.88 71 VAL A O 1
ATOM 535 N N . GLU A 1 72 ? 8.268 -6.469 11.097 1.00 90.19 72 GLU A N 1
ATOM 536 C CA . GLU A 1 72 ? 7.050 -5.673 11.180 1.00 90.19 72 GLU A CA 1
ATOM 537 C C . GLU A 1 72 ? 7.252 -4.283 10.566 1.00 90.19 72 GLU A C 1
ATOM 539 O O . GLU A 1 72 ? 8.245 -3.605 10.845 1.00 90.19 72 GLU A O 1
ATOM 544 N N . VAL A 1 73 ? 6.274 -3.841 9.777 1.00 93.69 73 VAL A N 1
ATOM 545 C CA . VAL A 1 73 ? 6.171 -2.475 9.251 1.00 93.69 73 VAL A CA 1
ATOM 546 C C . VAL A 1 73 ? 4.841 -1.892 9.699 1.00 93.69 73 VAL A C 1
ATOM 548 O O . VAL A 1 73 ? 3.786 -2.444 9.389 1.00 93.69 73 VAL A O 1
ATOM 551 N N . GLN A 1 74 ? 4.885 -0.784 10.431 1.00 95.38 74 GLN A N 1
ATOM 552 C CA . GLN A 1 74 ? 3.719 -0.119 10.994 1.00 95.38 74 GLN A CA 1
ATOM 553 C C . GLN A 1 74 ? 3.472 1.233 10.320 1.00 95.38 74 GLN A C 1
ATOM 555 O O . GLN A 1 74 ? 4.383 2.045 10.182 1.00 95.38 74 GLN A O 1
ATOM 560 N N . LEU A 1 75 ? 2.215 1.493 9.975 1.00 96.81 75 LEU A N 1
ATOM 561 C CA . LEU A 1 75 ? 1.714 2.776 9.492 1.00 96.81 75 LEU A CA 1
ATOM 562 C C . LEU A 1 75 ? 0.504 3.181 10.331 1.00 96.81 75 LEU A C 1
ATOM 564 O O . LEU A 1 75 ? -0.343 2.343 10.641 1.00 96.81 75 LEU A O 1
ATOM 568 N N . SER A 1 76 ? 0.401 4.461 10.671 1.00 96.81 76 SER A N 1
ATOM 569 C CA . SER A 1 76 ? -0.748 5.003 11.397 1.00 96.81 76 SER A CA 1
ATOM 570 C C . SER A 1 76 ? -1.328 6.184 10.632 1.00 96.81 76 SER A C 1
ATOM 572 O O . SER A 1 76 ? -0.586 6.991 10.077 1.00 96.81 76 SER A O 1
ATOM 574 N N . LEU A 1 77 ? -2.654 6.284 10.594 1.00 96.31 77 LEU A N 1
ATOM 575 C CA . LEU A 1 77 ? -3.354 7.381 9.933 1.00 96.31 77 LEU A CA 1
ATOM 576 C C . LEU A 1 77 ? -4.628 7.782 10.679 1.00 96.31 77 LEU A C 1
ATOM 578 O O . LEU A 1 77 ? -5.297 6.921 11.259 1.00 96.31 77 LEU A O 1
ATOM 582 N N . PRO A 1 78 ? -5.004 9.070 10.626 1.00 96.56 78 PRO A N 1
ATOM 583 C CA . PRO A 1 78 ? -6.318 9.508 11.066 1.00 96.56 78 PRO A CA 1
ATOM 584 C C . PRO A 1 78 ? -7.408 8.999 10.112 1.00 96.56 78 PRO A C 1
ATOM 586 O O . PRO A 1 78 ? -7.211 8.919 8.899 1.00 96.56 78 PRO A O 1
ATOM 589 N N . VAL A 1 79 ? -8.586 8.706 10.660 1.00 96.00 79 VAL A N 1
ATOM 590 C CA . VAL A 1 79 ? -9.771 8.268 9.915 1.00 96.00 79 VAL A CA 1
ATOM 591 C C . VAL A 1 79 ? -10.894 9.265 10.179 1.00 96.00 79 VAL A C 1
ATOM 593 O O . VAL A 1 79 ? -11.385 9.394 11.296 1.00 96.00 79 VAL A O 1
ATOM 596 N N . ALA A 1 80 ? -11.284 10.014 9.144 1.00 90.88 80 ALA A N 1
ATOM 597 C CA . ALA A 1 80 ? -12.251 11.104 9.290 1.00 90.88 80 ALA A CA 1
ATOM 598 C C . ALA A 1 80 ? -13.695 10.614 9.491 1.00 90.88 80 ALA A C 1
ATOM 600 O O . ALA A 1 80 ? -14.492 11.289 10.138 1.00 90.88 80 ALA A O 1
ATOM 601 N N . GLN A 1 81 ? -14.044 9.463 8.913 1.00 93.94 81 GLN A N 1
ATOM 602 C CA . GLN A 1 81 ? -15.388 8.895 8.970 1.00 93.94 81 GLN A CA 1
ATOM 603 C C . GLN A 1 81 ? -15.300 7.477 9.535 1.00 93.94 81 GLN A C 1
ATOM 605 O O . GLN A 1 81 ? -14.775 6.608 8.846 1.00 93.94 81 GLN A O 1
ATOM 610 N N . PRO A 1 82 ? -15.792 7.224 10.760 1.00 96.44 82 PRO A N 1
ATOM 611 C CA . PRO A 1 82 ? -15.876 5.873 11.301 1.00 96.44 82 PRO A CA 1
ATOM 612 C C . PRO A 1 82 ? -16.703 4.949 10.40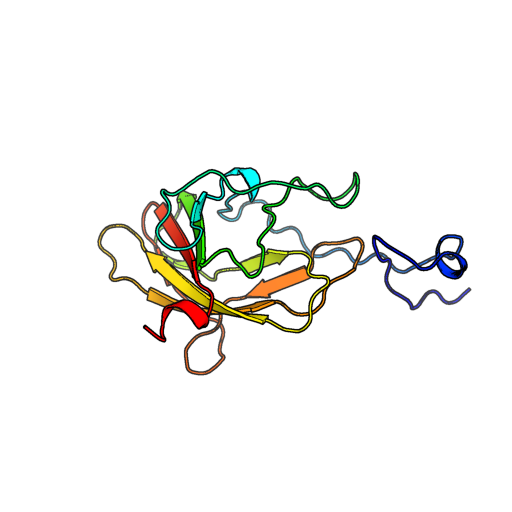2 1.00 96.44 82 PRO A C 1
ATOM 614 O O . PRO A 1 82 ? -17.708 5.373 9.825 1.00 96.44 82 PRO A O 1
ATOM 617 N N . GLY A 1 83 ? -16.306 3.683 10.306 1.00 96.94 83 GLY A N 1
ATOM 618 C CA . GLY A 1 83 ? -17.019 2.681 9.525 1.00 96.94 83 GLY A CA 1
ATOM 619 C C . GLY A 1 83 ? -16.120 1.614 8.910 1.00 96.94 83 GLY A C 1
ATOM 620 O O . GLY A 1 83 ? -14.931 1.476 9.213 1.00 96.94 83 GLY A O 1
ATOM 621 N N . LYS A 1 84 ? -16.702 0.886 7.957 1.00 97.25 84 LYS A N 1
ATOM 622 C CA . LYS A 1 84 ? -16.053 -0.179 7.191 1.00 97.25 84 LYS A CA 1
ATOM 623 C C . LYS A 1 84 ? -15.155 0.367 6.083 1.00 97.25 84 LYS A C 1
ATOM 625 O O . LYS A 1 84 ? -15.634 1.044 5.178 1.00 97.25 84 LYS A O 1
ATOM 630 N N . HIS A 1 85 ? -13.883 -0.014 6.114 1.00 97.50 85 HIS A N 1
ATOM 631 C CA . HIS A 1 85 ? -12.860 0.392 5.152 1.00 97.50 85 HIS A CA 1
ATOM 632 C C . HIS A 1 85 ? -12.142 -0.815 4.546 1.00 97.50 85 HIS A C 1
ATOM 634 O O . HIS A 1 85 ? -12.104 -1.896 5.130 1.00 97.50 85 HIS A O 1
ATOM 640 N N . VAL A 1 86 ? -11.535 -0.615 3.379 1.00 97.50 86 VAL A N 1
ATOM 641 C CA . VAL A 1 86 ? -10.652 -1.588 2.723 1.00 97.50 86 VAL A CA 1
ATOM 642 C C . VAL A 1 86 ? -9.233 -1.041 2.759 1.00 97.50 86 VAL A C 1
ATOM 644 O O . VAL A 1 86 ? -9.020 0.142 2.499 1.00 97.50 86 VAL A O 1
ATOM 647 N N . LEU A 1 87 ? -8.259 -1.902 3.052 1.00 97.75 87 LEU A N 1
ATOM 648 C CA . LEU A 1 87 ? -6.848 -1.538 2.978 1.00 97.75 87 LEU A CA 1
ATOM 649 C C . LEU A 1 87 ? -6.337 -1.732 1.547 1.00 97.75 87 LEU A C 1
ATOM 651 O O . LEU A 1 87 ? -6.247 -2.867 1.075 1.00 97.75 87 LEU A O 1
ATOM 655 N N . MET A 1 88 ? -5.985 -0.628 0.888 1.00 97.44 88 MET A N 1
ATOM 656 C CA . MET A 1 88 ? -5.276 -0.609 -0.391 1.00 97.44 88 MET A CA 1
ATOM 657 C C . MET A 1 88 ? -3.834 -0.156 -0.165 1.00 97.44 88 MET A C 1
ATOM 659 O O . MET A 1 88 ? -3.596 0.791 0.578 1.00 97.44 88 MET A O 1
ATOM 663 N N . VAL A 1 89 ? -2.883 -0.818 -0.818 1.00 97.00 89 VAL A N 1
ATOM 664 C CA . VAL A 1 89 ? -1.456 -0.486 -0.727 1.00 97.00 89 VAL A CA 1
ATOM 665 C C . VAL A 1 89 ? -0.936 -0.161 -2.116 1.00 97.00 89 VAL A C 1
ATOM 667 O O . VAL A 1 89 ? -1.133 -0.947 -3.047 1.00 97.00 89 VAL A O 1
ATOM 670 N N . GLU A 1 90 ? -0.264 0.980 -2.240 1.00 96.12 90 GLU A N 1
ATOM 671 C CA . GLU A 1 90 ? 0.539 1.335 -3.408 1.00 96.12 90 GLU A CA 1
ATOM 672 C C . GLU A 1 90 ? 1.990 0.906 -3.167 1.00 96.12 90 GLU A C 1
ATOM 674 O O . GLU A 1 90 ? 2.577 1.260 -2.146 1.00 96.12 90 GLU A O 1
ATOM 679 N N . TYR A 1 91 ? 2.558 0.102 -4.067 1.00 95.44 91 TYR A N 1
ATOM 680 C CA . TYR A 1 91 ? 3.881 -0.493 -3.874 1.00 95.44 91 TYR A CA 1
ATOM 681 C C . TYR A 1 91 ? 4.633 -0.731 -5.186 1.00 95.44 91 TYR A C 1
ATOM 683 O O . TYR A 1 91 ? 4.052 -0.789 -6.272 1.00 95.44 91 TYR A O 1
ATOM 691 N N . ALA A 1 92 ? 5.940 -0.936 -5.054 1.00 94.62 92 ALA A N 1
ATOM 692 C CA . ALA A 1 92 ? 6.800 -1.540 -6.063 1.00 94.62 92 ALA A CA 1
ATOM 693 C C . ALA A 1 92 ? 7.514 -2.741 -5.435 1.00 94.62 92 ALA A C 1
ATOM 695 O O . ALA A 1 92 ? 7.754 -2.762 -4.229 1.00 94.62 92 ALA A O 1
ATOM 696 N N . ASN A 1 93 ? 7.824 -3.756 -6.236 1.00 93.25 93 ASN A N 1
ATOM 697 C CA . ASN A 1 93 ? 8.444 -4.977 -5.736 1.00 93.25 93 ASN A CA 1
ATOM 698 C C . ASN A 1 93 ? 9.238 -5.667 -6.848 1.00 93.25 93 ASN A C 1
ATOM 700 O O . ASN A 1 93 ? 8.671 -6.141 -7.828 1.00 93.25 93 ASN A O 1
ATOM 704 N N . THR A 1 94 ? 10.553 -5.757 -6.693 1.00 90.88 94 THR A N 1
ATOM 705 C CA . THR A 1 94 ? 11.421 -6.505 -7.618 1.00 90.88 94 THR A CA 1
ATOM 706 C C . THR A 1 94 ? 11.505 -7.989 -7.277 1.00 90.88 94 THR A C 1
ATOM 708 O O . THR A 1 94 ? 11.995 -8.775 -8.087 1.00 90.88 94 THR A O 1
ATOM 711 N N . ASN A 1 95 ? 11.056 -8.383 -6.083 1.00 90.00 95 ASN A N 1
ATOM 712 C CA . ASN A 1 95 ? 11.155 -9.753 -5.609 1.00 90.00 95 ASN A CA 1
ATOM 713 C C . ASN A 1 95 ? 10.044 -10.630 -6.198 1.00 90.00 95 ASN A C 1
ATOM 715 O O . ASN A 1 95 ? 9.070 -10.154 -6.785 1.00 90.00 95 ASN A O 1
ATOM 719 N N . ALA A 1 96 ? 10.183 -11.941 -5.991 1.00 91.00 96 ALA A N 1
ATOM 720 C CA . ALA A 1 96 ? 9.093 -12.882 -6.202 1.00 91.00 96 ALA A CA 1
ATOM 721 C C . ALA A 1 96 ? 7.870 -12.524 -5.336 1.00 91.00 96 ALA A C 1
ATOM 723 O O . ALA A 1 96 ? 7.945 -11.685 -4.436 1.00 91.00 96 ALA A O 1
ATOM 724 N N . LEU A 1 97 ? 6.744 -13.186 -5.610 1.00 92.00 97 LEU A N 1
ATOM 725 C CA . LEU A 1 97 ? 5.525 -13.020 -4.827 1.00 92.00 97 LEU A CA 1
ATOM 726 C C . LEU A 1 97 ? 5.804 -13.245 -3.336 1.00 92.00 97 LEU A C 1
ATOM 728 O O . LEU A 1 97 ? 6.380 -14.267 -2.961 1.00 92.00 97 LEU A O 1
ATOM 732 N N . GLN A 1 98 ? 5.364 -12.303 -2.505 1.00 90.19 98 GLN A N 1
ATOM 733 C CA . GLN A 1 98 ? 5.475 -12.374 -1.050 1.00 90.19 98 GLN A CA 1
ATOM 734 C C . GLN A 1 98 ? 4.098 -12.244 -0.412 1.00 90.19 98 GLN A C 1
ATOM 736 O O . GLN A 1 98 ? 3.328 -11.345 -0.754 1.00 90.19 98 GLN A O 1
ATOM 741 N N . THR A 1 99 ? 3.816 -13.131 0.534 1.00 92.31 99 THR A N 1
ATOM 742 C CA . THR A 1 99 ? 2.622 -13.080 1.374 1.00 92.31 99 THR A CA 1
ATOM 743 C C . THR A 1 99 ? 3.017 -12.519 2.731 1.00 92.31 99 THR A C 1
ATOM 745 O O .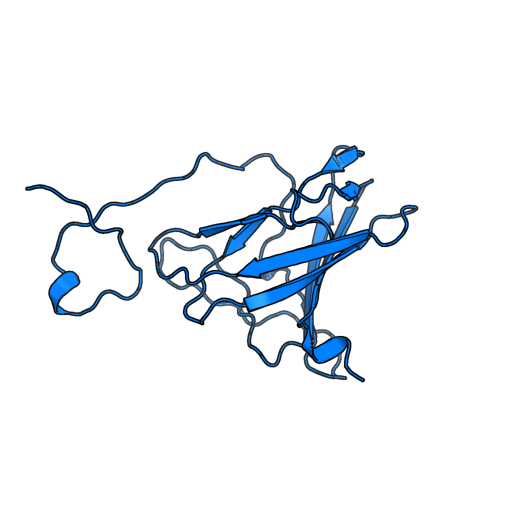 THR A 1 99 ? 4.029 -12.931 3.296 1.00 92.31 99 THR A O 1
ATOM 748 N N . VAL A 1 100 ? 2.242 -11.561 3.233 1.00 93.19 100 VAL A N 1
ATOM 749 C CA . VAL A 1 100 ? 2.437 -10.981 4.564 1.00 93.19 100 VAL A CA 1
ATOM 750 C C . VAL A 1 100 ? 1.125 -10.959 5.336 1.00 93.19 100 VAL A C 1
ATOM 752 O O . VAL A 1 100 ? 0.048 -10.752 4.762 1.00 93.19 100 VAL A O 1
ATOM 755 N N . GLY A 1 101 ? 1.223 -11.130 6.649 1.00 95.06 101 GLY A N 1
ATOM 756 C CA . GLY A 1 101 ? 0.134 -10.868 7.574 1.00 95.06 101 GLY A CA 1
ATOM 757 C C . GLY A 1 101 ? -0.174 -9.376 7.641 1.00 95.06 101 GLY A C 1
ATOM 758 O O . GLY A 1 101 ? 0.715 -8.530 7.536 1.00 95.06 101 GLY A O 1
ATOM 759 N N . VAL A 1 102 ? -1.452 -9.052 7.808 1.00 96.81 102 VAL A N 1
ATOM 760 C CA . VAL A 1 102 ? -1.933 -7.695 8.056 1.00 96.81 102 VAL A CA 1
ATOM 761 C C . VAL A 1 102 ? -2.708 -7.699 9.361 1.00 96.81 102 VAL A C 1
ATOM 763 O O . VAL A 1 102 ? -3.692 -8.424 9.491 1.00 96.81 102 VAL A O 1
ATOM 766 N N . ALA A 1 103 ? -2.315 -6.846 10.300 1.00 97.19 103 ALA A N 1
ATOM 767 C CA . ALA A 1 103 ? -3.097 -6.546 11.490 1.00 97.19 103 ALA A CA 1
ATOM 768 C C . ALA A 1 103 ? -3.532 -5.079 11.470 1.00 97.19 103 ALA A C 1
ATOM 770 O O . ALA A 1 103 ? -2.720 -4.182 11.245 1.00 97.19 103 ALA A O 1
ATOM 771 N N . VAL A 1 104 ? -4.817 -4.833 11.713 1.00 97.94 104 VAL A N 1
ATOM 772 C CA . VAL A 1 104 ? -5.403 -3.492 11.757 1.00 97.94 104 VAL A CA 1
ATOM 773 C C . VAL A 1 104 ? -6.041 -3.275 13.120 1.00 97.94 104 VAL A C 1
ATOM 775 O O . VAL A 1 104 ? -6.914 -4.036 13.548 1.00 97.94 104 VAL A O 1
ATOM 778 N N . SER A 1 105 ? -5.606 -2.224 13.808 1.00 97.38 105 SER A N 1
ATOM 779 C CA . SER A 1 105 ? -6.138 -1.814 15.107 1.00 97.38 105 SER A CA 1
ATOM 780 C C . SER A 1 105 ? -6.694 -0.397 15.051 1.00 97.38 105 SER A C 1
ATOM 782 O O . SER A 1 105 ? -6.105 0.476 14.416 1.00 97.38 105 SER A O 1
ATOM 784 N N . SER A 1 106 ? -7.796 -0.181 15.761 1.00 97.62 106 SER A N 1
ATOM 785 C CA . SER A 1 106 ? -8.493 1.097 15.899 1.00 97.62 106 SER A CA 1
ATOM 786 C C . SER A 1 106 ? -9.010 1.214 17.340 1.00 97.62 106 SER A C 1
ATOM 788 O O . SER A 1 106 ? -9.341 0.183 17.936 1.00 97.62 106 SER A O 1
ATOM 790 N N . PRO A 1 107 ? -9.114 2.417 17.933 1.00 97.00 107 PRO A N 1
ATOM 791 C CA . PRO A 1 107 ? -9.620 2.583 19.293 1.00 97.00 107 PRO A CA 1
ATOM 792 C C . PRO A 1 107 ? -10.983 1.927 19.499 1.00 97.00 107 PRO A C 1
ATOM 794 O O . PRO A 1 107 ? -11.890 2.107 18.686 1.00 97.00 107 PRO A O 1
ATOM 797 N N . HIS A 1 108 ? -11.120 1.198 20.610 1.00 94.56 108 HIS A N 1
ATOM 798 C CA . HIS A 1 108 ? -12.334 0.472 21.013 1.00 94.56 108 HIS A CA 1
ATOM 799 C C . HIS A 1 108 ? -12.805 -0.632 20.048 1.00 94.56 108 HIS A C 1
ATOM 801 O O . HIS A 1 108 ? -13.885 -1.187 20.244 1.00 94.56 108 HIS A O 1
ATOM 807 N N . VAL A 1 109 ? -11.994 -0.997 19.053 1.00 96.62 109 VAL A N 1
ATOM 808 C CA . VAL A 1 109 ? -12.249 -2.116 18.140 1.00 96.62 109 VAL A CA 1
ATOM 809 C C . VAL A 1 109 ? -11.214 -3.206 18.407 1.00 96.62 109 VAL A C 1
ATOM 811 O O . VAL A 1 109 ? -10.032 -2.923 18.605 1.00 96.62 109 VAL A O 1
ATOM 814 N N . ALA A 1 110 ? -11.650 -4.467 18.437 1.00 95.62 110 ALA A N 1
ATOM 815 C CA . ALA A 1 110 ? -10.730 -5.596 18.549 1.00 95.62 110 ALA A CA 1
ATOM 816 C C . ALA A 1 110 ? -9.758 -5.622 17.357 1.00 95.62 110 ALA A C 1
ATOM 818 O O . ALA A 1 110 ? -10.106 -5.195 16.259 1.00 95.62 110 ALA A O 1
ATOM 819 N N . MET A 1 111 ? -8.545 -6.140 17.560 1.00 96.69 111 MET A N 1
ATOM 820 C CA . MET A 1 111 ? -7.572 -6.270 16.474 1.00 96.69 111 MET A CA 1
ATOM 821 C C . MET A 1 111 ? -8.130 -7.163 15.360 1.00 96.69 111 MET A C 1
ATOM 823 O O . MET A 1 111 ? -8.583 -8.280 15.613 1.00 96.69 111 MET A O 1
ATOM 827 N N . GLN A 1 112 ? -8.080 -6.662 14.130 1.00 97.50 112 GLN A N 1
ATOM 828 C CA . GLN A 1 112 ? -8.583 -7.336 12.937 1.00 97.50 112 GLN A CA 1
ATOM 829 C C . GLN A 1 112 ? -7.408 -7.842 12.104 1.00 97.50 112 GLN A C 1
ATOM 831 O O . GLN A 1 112 ? -6.365 -7.194 12.054 1.00 97.50 112 GLN A O 1
ATOM 836 N N . GLN A 1 113 ? -7.578 -8.991 11.454 1.00 97.00 113 GLN A N 1
ATOM 837 C CA . GLN A 1 113 ? -6.518 -9.659 10.700 1.00 97.00 113 GLN A CA 1
ATOM 838 C C . GLN A 1 113 ? -6.900 -9.827 9.231 1.00 97.00 113 GLN A C 1
ATOM 840 O O . GLN A 1 113 ? -8.074 -9.969 8.889 1.00 97.00 113 GLN A O 1
ATOM 845 N N . GLY A 1 114 ? -5.887 -9.844 8.377 1.00 96.88 114 GLY A N 1
ATOM 846 C CA . GLY A 1 114 ? -5.984 -10.161 6.963 1.00 96.88 114 GLY A CA 1
ATOM 847 C C . GLY A 1 114 ? -4.620 -10.553 6.412 1.00 96.88 114 GLY A C 1
ATOM 848 O O . GLY A 1 114 ? -3.650 -10.726 7.150 1.00 96.88 114 GLY A O 1
ATOM 849 N N . THR A 1 115 ? -4.544 -10.667 5.098 1.00 97.19 115 THR A N 1
ATOM 850 C CA . THR A 1 115 ? -3.319 -11.025 4.385 1.00 97.19 115 THR A CA 1
ATOM 851 C C . THR A 1 115 ? -3.136 -10.086 3.205 1.00 97.19 115 THR A C 1
ATOM 853 O O . THR A 1 115 ? -4.112 -9.652 2.595 1.00 97.19 115 THR A O 1
ATOM 856 N N . PHE A 1 116 ? -1.895 -9.771 2.858 1.00 96.69 116 PHE A N 1
ATOM 857 C CA . PHE A 1 116 ? -1.569 -9.004 1.663 1.00 96.69 116 PHE A CA 1
ATOM 858 C C . PHE A 1 116 ? -0.558 -9.763 0.806 1.00 96.69 116 PHE A C 1
ATOM 860 O O . PHE A 1 116 ? 0.337 -10.423 1.332 1.00 96.69 116 PHE A O 1
ATOM 867 N N . LEU A 1 117 ? -0.712 -9.674 -0.517 1.00 94.94 117 LEU A N 1
ATOM 868 C CA . LEU A 1 117 ? 0.189 -10.298 -1.480 1.00 94.94 117 LEU A CA 1
ATOM 869 C C . LEU A 1 117 ? 0.906 -9.216 -2.291 1.00 94.94 117 LEU A C 1
ATOM 871 O O . LEU A 1 117 ? 0.289 -8.514 -3.095 1.00 94.94 117 LEU A O 1
ATOM 875 N N . PHE A 1 118 ? 2.220 -9.117 -2.109 1.00 94.25 118 PHE A N 1
ATOM 876 C CA . PHE A 1 118 ? 3.095 -8.298 -2.939 1.00 94.25 118 PHE A CA 1
ATOM 877 C C . PHE A 1 118 ? 3.513 -9.102 -4.170 1.00 94.25 118 PHE A C 1
ATOM 879 O O . PHE A 1 118 ? 4.364 -9.986 -4.090 1.00 94.25 118 PHE A O 1
ATOM 886 N N . TYR A 1 119 ? 2.919 -8.801 -5.323 1.00 95.19 119 TYR A N 1
ATOM 887 C CA . TYR A 1 119 ? 3.324 -9.385 -6.603 1.00 95.19 119 TYR A CA 1
ATOM 888 C C . TYR A 1 119 ? 4.581 -8.691 -7.141 1.00 95.19 119 TYR A C 1
ATOM 890 O O . TYR A 1 119 ? 4.858 -7.560 -6.745 1.00 95.19 119 TYR A O 1
ATOM 898 N N . PRO A 1 120 ? 5.342 -9.310 -8.059 1.00 94.94 120 PRO A N 1
ATOM 899 C CA . PRO A 1 120 ? 6.365 -8.587 -8.804 1.00 94.94 120 PRO A CA 1
ATOM 900 C C . PRO A 1 120 ? 5.758 -7.360 -9.504 1.00 94.94 120 PRO A C 1
ATOM 902 O O . PRO A 1 120 ? 4.790 -7.472 -10.256 1.00 94.94 120 PRO A O 1
ATOM 905 N N . CYS A 1 121 ? 6.323 -6.188 -9.240 1.00 94.56 121 CYS A N 1
ATOM 906 C CA . CYS A 1 121 ? 5.904 -4.899 -9.766 1.00 94.56 121 CYS A CA 1
ATOM 907 C C . CYS A 1 121 ? 7.129 -4.017 -10.030 1.00 94.56 121 CYS A C 1
ATOM 909 O O . CYS A 1 121 ? 7.630 -3.336 -9.134 1.00 94.56 121 CYS A O 1
ATOM 911 N N . VAL A 1 122 ? 7.600 -4.034 -11.278 1.00 93.19 122 VAL A N 1
ATOM 912 C CA . VAL A 1 122 ? 8.795 -3.301 -11.745 1.00 93.19 122 VAL A CA 1
ATOM 913 C C . VAL A 1 122 ? 8.445 -2.123 -12.666 1.00 93.19 122 VAL A C 1
ATOM 915 O O . VAL A 1 122 ? 9.266 -1.649 -13.453 1.00 93.19 122 VAL A O 1
ATOM 918 N N . TYR A 1 123 ? 7.192 -1.671 -12.615 1.00 93.19 123 TYR A N 1
ATOM 919 C CA . TYR A 1 123 ? 6.646 -0.686 -13.543 1.00 93.19 123 TYR A CA 1
ATOM 920 C C . TYR A 1 123 ? 6.943 0.748 -13.120 1.00 93.19 123 TYR A C 1
ATOM 922 O O . TYR A 1 123 ? 7.086 1.040 -11.942 1.00 93.19 123 TYR A O 1
ATOM 930 N N . SER A 1 124 ? 6.968 1.677 -14.074 1.00 91.62 124 SER A N 1
ATOM 931 C CA . SER A 1 124 ? 7.167 3.110 -13.797 1.00 91.62 124 SER A CA 1
ATOM 932 C C . SER A 1 124 ? 6.021 3.772 -13.008 1.00 91.62 124 SER A C 1
ATOM 934 O O . SER A 1 124 ? 6.086 4.970 -12.740 1.00 91.62 124 SER A O 1
ATOM 936 N N . PHE A 1 125 ? 4.967 3.020 -12.686 1.00 91.12 125 PHE A N 1
ATOM 937 C CA . PHE A 1 125 ? 3.853 3.402 -11.824 1.00 91.12 125 PHE A CA 1
ATOM 938 C C . PHE A 1 125 ? 3.758 2.407 -10.658 1.00 91.12 125 PHE A C 1
ATOM 940 O O . PHE A 1 125 ? 4.127 1.242 -10.805 1.00 91.12 125 PHE A O 1
ATOM 947 N N . LEU A 1 126 ? 3.205 2.839 -9.523 1.00 93.69 126 LEU A N 1
ATOM 948 C CA . LEU A 1 126 ? 3.001 1.959 -8.371 1.00 93.69 126 LEU A CA 1
ATOM 949 C C . LEU A 1 126 ? 1.863 0.970 -8.621 1.00 93.69 126 LEU A C 1
ATOM 951 O O . LEU A 1 126 ? 0.767 1.355 -9.039 1.00 93.69 126 LEU A O 1
ATOM 955 N N . CYS A 1 127 ? 2.102 -0.306 -8.328 1.00 94.88 127 CYS A N 1
ATOM 956 C CA . CYS A 1 127 ? 1.041 -1.302 -8.309 1.00 94.88 127 CYS A CA 1
ATOM 957 C C . CYS A 1 127 ? 0.126 -1.077 -7.114 1.00 94.88 127 CYS A C 1
ATOM 959 O O . CYS A 1 127 ? 0.549 -0.590 -6.070 1.00 94.88 127 CYS A O 1
ATOM 961 N N . ARG A 1 128 ? -1.134 -1.481 -7.274 1.00 96.06 128 ARG A N 1
ATOM 962 C CA . ARG A 1 128 ? -2.139 -1.450 -6.217 1.00 96.06 128 ARG A CA 1
ATOM 963 C C . ARG A 1 128 ? -2.527 -2.864 -5.845 1.00 96.06 128 ARG A C 1
ATOM 965 O O . ARG A 1 128 ? -2.854 -3.664 -6.719 1.00 96.06 128 ARG A O 1
ATOM 972 N N . GLY A 1 129 ? -2.505 -3.158 -4.555 1.00 96.19 129 GLY A N 1
ATOM 973 C CA . GLY A 1 129 ? -3.066 -4.382 -3.998 1.00 96.19 129 GLY A CA 1
ATOM 974 C C . GLY A 1 129 ? -4.086 -4.061 -2.919 1.00 96.19 129 GLY A C 1
ATOM 975 O O . GLY A 1 129 ? -4.121 -2.945 -2.403 1.00 96.19 129 GLY A O 1
ATOM 976 N N . ILE A 1 130 ? -4.894 -5.054 -2.565 1.00 97.56 130 ILE A N 1
ATOM 977 C CA . ILE A 1 130 ? -5.838 -4.979 -1.451 1.00 97.56 130 ILE A CA 1
ATOM 978 C C . ILE A 1 130 ? -5.563 -6.109 -0.469 1.00 97.56 130 ILE A C 1
ATOM 980 O O . ILE A 1 130 ? -5.177 -7.206 -0.876 1.00 97.56 130 ILE A O 1
ATOM 984 N N . ALA A 1 131 ? -5.778 -5.847 0.817 1.00 98.12 131 ALA A N 1
ATOM 985 C CA . ALA A 1 131 ? -5.763 -6.912 1.808 1.00 98.12 131 ALA A CA 1
ATOM 986 C C . ALA A 1 131 ? -6.975 -7.839 1.623 1.00 98.12 131 ALA A C 1
ATOM 988 O O . ALA A 1 131 ? -8.077 -7.400 1.272 1.00 98.12 131 ALA A O 1
ATOM 989 N N . VAL A 1 132 ? -6.767 -9.125 1.887 1.00 98.19 132 VAL A N 1
ATOM 990 C CA . VAL A 1 132 ? -7.783 -10.172 1.791 1.00 98.19 132 VAL A CA 1
ATOM 991 C C . VAL A 1 132 ? -8.044 -10.837 3.139 1.00 98.19 132 VAL A C 1
ATOM 993 O O . VAL A 1 132 ? -7.187 -10.840 4.021 1.00 98.19 132 VAL A O 1
ATOM 996 N N . ASP A 1 133 ? -9.258 -11.353 3.315 1.00 96.12 133 ASP A N 1
ATOM 997 C CA . ASP A 1 133 ? -9.669 -12.123 4.486 1.00 96.12 133 ASP A CA 1
ATOM 998 C C . ASP A 1 133 ? -9.188 -13.585 4.391 1.00 96.12 133 ASP A C 1
ATOM 1000 O O . ASP A 1 133 ? -8.580 -14.011 3.405 1.00 96.12 133 ASP A O 1
ATOM 1004 N N . SER A 1 134 ? -9.500 -14.391 5.407 1.00 93.06 134 SER A N 1
ATOM 1005 C CA . SER A 1 134 ? -9.155 -15.821 5.447 1.00 93.06 134 SER A CA 1
ATOM 1006 C C . SER A 1 134 ? -9.807 -16.665 4.343 1.00 93.06 134 SER A C 1
ATOM 1008 O O . SER A 1 134 ? -9.433 -17.819 4.153 1.00 93.06 134 SER A O 1
ATOM 1010 N N . GLN A 1 135 ? -10.774 -16.107 3.610 1.00 95.44 135 GLN A N 1
ATOM 1011 C CA . GLN A 1 135 ? -11.434 -16.728 2.461 1.00 95.44 135 GLN A CA 1
ATOM 1012 C C . GLN A 1 135 ? -10.904 -16.168 1.131 1.00 95.44 135 GLN A C 1
ATOM 1014 O O . GLN A 1 135 ? -11.503 -16.409 0.083 1.00 95.44 135 GLN A O 1
ATOM 1019 N N . SER A 1 136 ? -9.798 -15.413 1.160 1.00 94.00 136 SER A N 1
ATOM 1020 C CA . SER A 1 136 ? -9.202 -14.748 -0.006 1.00 94.00 136 SER A CA 1
ATOM 1021 C C . SER A 1 136 ? -10.150 -13.767 -0.709 1.00 94.00 136 SER A C 1
ATOM 1023 O O . SER A 1 136 ? -10.042 -13.532 -1.912 1.00 94.00 136 SER A O 1
ATOM 1025 N N . ARG A 1 137 ? -11.089 -13.176 0.035 1.00 96.56 137 ARG A N 1
ATOM 1026 C CA . ARG A 1 137 ? -11.978 -12.109 -0.446 1.00 96.56 137 ARG A CA 1
ATOM 1027 C C . ARG A 1 137 ? -11.478 -10.770 0.066 1.00 96.56 137 ARG A C 1
ATOM 1029 O O . ARG A 1 137 ? -10.715 -10.728 1.020 1.00 96.56 137 ARG A O 1
ATOM 1036 N N . MET A 1 138 ? -11.935 -9.670 -0.525 1.00 97.69 138 MET A N 1
ATOM 1037 C CA . MET A 1 138 ? -11.589 -8.322 -0.060 1.00 97.69 138 MET A CA 1
ATOM 1038 C C . MET A 1 138 ? -11.877 -8.163 1.441 1.00 97.69 138 MET A C 1
ATOM 1040 O O . MET A 1 138 ? -13.035 -8.229 1.864 1.00 97.69 138 MET A O 1
ATOM 1044 N N . ALA A 1 139 ? -10.826 -7.952 2.237 1.00 97.88 139 ALA A N 1
ATOM 1045 C CA . ALA A 1 139 ? -10.967 -7.733 3.668 1.00 97.88 139 ALA A CA 1
ATOM 1046 C C . ALA A 1 139 ? -11.614 -6.374 3.923 1.00 97.88 139 ALA A C 1
ATOM 1048 O O . ALA A 1 139 ? -11.316 -5.383 3.255 1.00 97.88 139 ALA A O 1
ATOM 1049 N N . THR A 1 140 ? -12.496 -6.336 4.915 1.00 97.81 140 THR A N 1
ATOM 1050 C CA . THR A 1 140 ? -13.124 -5.104 5.384 1.00 97.81 140 THR A CA 1
ATOM 1051 C C . THR A 1 140 ? -12.801 -4.927 6.859 1.00 97.81 140 THR A C 1
ATOM 1053 O O . THR A 1 140 ? -13.014 -5.851 7.642 1.00 97.81 140 THR A O 1
ATOM 1056 N N . PHE A 1 141 ? -12.308 -3.749 7.223 1.00 97.88 141 PHE A N 1
ATOM 1057 C CA . PHE A 1 141 ? -11.881 -3.397 8.572 1.00 97.88 141 PHE A CA 1
ATOM 1058 C C . PHE A 1 141 ? -12.795 -2.315 9.140 1.00 97.88 141 PHE A C 1
ATOM 1060 O O . PHE A 1 141 ? -13.047 -1.305 8.486 1.00 97.88 141 PHE A O 1
ATOM 1067 N N . GLU A 1 142 ? -13.290 -2.519 10.353 1.00 98.12 142 GLU A N 1
ATOM 1068 C CA . GLU A 1 142 ? -14.025 -1.508 11.107 1.00 98.12 142 GLU A CA 1
ATOM 1069 C C . GLU A 1 142 ? -13.032 -0.524 11.739 1.00 98.12 142 GLU A C 1
ATOM 1071 O O . GLU A 1 142 ? -12.163 -0.941 12.510 1.00 98.12 142 GLU A O 1
ATOM 1076 N N . LEU A 1 143 ? -13.143 0.760 11.393 1.00 97.88 143 LEU A N 1
ATOM 1077 C CA . LEU A 1 143 ? -12.255 1.833 11.847 1.00 97.88 143 LEU A CA 1
ATOM 1078 C C . LEU A 1 143 ? -13.056 2.934 12.550 1.00 97.88 143 LEU A C 1
ATOM 1080 O O . LEU A 1 143 ? -14.203 3.204 12.198 1.00 97.88 143 LEU A O 1
ATOM 1084 N N . THR A 1 144 ? -12.437 3.593 13.526 1.00 97.00 144 THR A N 1
ATOM 1085 C CA . THR A 1 144 ? -13.021 4.704 14.286 1.00 97.00 144 THR A CA 1
ATOM 1086 C C . THR A 1 144 ? -12.359 6.025 13.897 1.00 97.00 144 THR A C 1
ATOM 1088 O O . THR A 1 144 ? -12.575 6.492 12.785 1.00 97.00 144 THR A O 1
ATOM 1091 N N . SER A 1 145 ? -11.581 6.647 14.784 1.00 96.44 145 SER A N 1
ATOM 1092 C CA . SER A 1 145 ? -10.935 7.950 14.546 1.00 96.44 145 SER A CA 1
ATOM 1093 C C . SER A 1 145 ? -9.506 7.847 14.014 1.00 96.44 145 SER A C 1
ATOM 1095 O O . SER A 1 145 ? -8.958 8.817 13.497 1.00 96.44 145 SER A O 1
ATOM 1097 N N . GLU A 1 146 ? -8.880 6.686 14.162 1.00 97.19 146 GLU A N 1
ATOM 1098 C CA . GLU A 1 146 ? -7.517 6.411 13.722 1.00 97.19 146 GLU A CA 1
ATOM 1099 C C . GLU A 1 146 ? -7.379 4.927 13.404 1.00 97.19 146 GLU A C 1
ATOM 1101 O O . GLU A 1 146 ? -8.116 4.096 13.935 1.00 97.19 146 GLU A O 1
ATOM 1106 N N . ALA A 1 147 ? -6.412 4.592 12.564 1.00 97.94 147 ALA A N 1
ATOM 1107 C CA . ALA A 1 147 ? -6.042 3.218 12.296 1.00 97.94 147 ALA A CA 1
ATOM 1108 C C . ALA A 1 147 ? -4.532 3.061 12.422 1.00 97.94 147 ALA A C 1
ATOM 1110 O O . ALA A 1 147 ? -3.765 3.914 11.982 1.00 97.94 147 ALA A O 1
ATOM 1111 N N . THR A 1 148 ? -4.112 1.946 13.006 1.00 97.94 148 THR A N 1
ATOM 1112 C CA . THR A 1 148 ? -2.732 1.469 12.945 1.00 97.94 148 THR A CA 1
ATOM 1113 C C . THR A 1 148 ? -2.724 0.155 12.182 1.00 97.94 148 THR A C 1
ATOM 1115 O O . THR A 1 148 ? -3.395 -0.800 12.576 1.00 97.94 148 THR A O 1
ATOM 1118 N N . ILE A 1 149 ? -1.985 0.132 11.078 1.00 97.56 149 ILE A N 1
ATOM 1119 C CA . ILE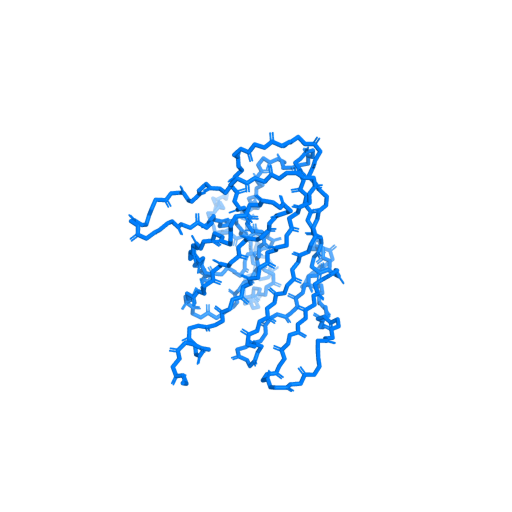 A 1 149 ? -1.798 -1.009 10.190 1.00 97.56 149 ILE A CA 1
ATOM 1120 C C . ILE A 1 149 ? -0.407 -1.570 10.438 1.00 97.56 149 ILE A C 1
ATOM 1122 O O . ILE A 1 149 ? 0.567 -0.820 10.452 1.00 97.56 149 ILE A O 1
ATOM 1126 N N . ARG A 1 150 ? -0.313 -2.886 10.604 1.00 95.94 150 ARG A N 1
ATOM 1127 C CA . ARG A 1 150 ? 0.945 -3.622 10.710 1.00 95.94 150 ARG A CA 1
ATOM 1128 C C . ARG A 1 150 ? 1.012 -4.681 9.628 1.00 95.94 150 ARG A C 1
ATOM 1130 O O . ARG A 1 150 ? 0.107 -5.505 9.531 1.00 95.94 150 ARG A O 1
ATOM 1137 N N . PHE A 1 151 ? 2.090 -4.662 8.859 1.00 94.56 151 PHE A N 1
ATOM 1138 C CA . PHE A 1 151 ? 2.477 -5.744 7.967 1.00 94.56 151 PHE A CA 1
ATOM 1139 C C . PHE A 1 151 ? 3.516 -6.601 8.675 1.00 94.56 151 PHE A C 1
ATOM 1141 O O . PHE A 1 151 ? 4.515 -6.062 9.150 1.00 94.56 151 PHE A O 1
ATOM 1148 N N . THR A 1 152 ? 3.294 -7.907 8.747 1.00 91.44 152 THR A N 1
ATOM 1149 C CA . THR A 1 152 ? 4.210 -8.858 9.385 1.00 91.44 152 THR A CA 1
ATOM 1150 C C . THR A 1 152 ? 4.598 -9.953 8.408 1.00 91.44 152 THR A C 1
ATOM 1152 O O . THR A 1 152 ? 3.764 -10.495 7.684 1.00 91.44 152 THR A O 1
ATOM 1155 N N . SER A 1 153 ? 5.883 -10.289 8.373 1.00 82.81 153 SER A N 1
ATOM 1156 C CA . SER A 1 153 ? 6.353 -11.442 7.605 1.00 82.81 153 SER A CA 1
ATOM 1157 C C . SER A 1 153 ? 5.855 -12.740 8.254 1.00 82.81 153 SER A C 1
ATOM 1159 O O . SER A 1 153 ? 5.896 -12.859 9.479 1.00 82.81 153 SER A O 1
ATOM 1161 N N . ASP A 1 154 ? 5.462 -13.739 7.453 1.00 62.12 154 ASP A N 1
ATOM 1162 C CA . ASP A 1 154 ? 5.063 -15.087 7.917 1.00 62.12 154 ASP A CA 1
ATOM 1163 C C . ASP A 1 154 ? 6.137 -15.780 8.791 1.00 62.12 154 ASP A C 1
ATOM 1165 O O . ASP A 1 154 ? 5.865 -16.770 9.471 1.00 62.12 154 ASP A O 1
ATOM 1169 N N . LEU A 1 155 ? 7.376 -15.273 8.794 1.00 48.97 155 LEU A N 1
ATOM 1170 C CA . LEU A 1 155 ? 8.450 -15.735 9.677 1.00 48.97 155 LEU A CA 1
ATOM 1171 C C . LEU A 1 155 ? 8.199 -15.420 11.166 1.00 48.97 155 LEU A C 1
ATOM 1173 O O . LEU A 1 155 ? 8.784 -16.090 12.014 1.00 48.97 155 LEU A O 1
ATOM 1177 N N . ALA A 1 156 ? 7.339 -14.449 11.494 1.00 44.59 156 ALA A N 1
ATOM 1178 C CA . ALA A 1 156 ? 7.075 -14.029 12.874 1.00 44.59 156 ALA A CA 1
ATOM 1179 C C . ALA A 1 156 ? 6.108 -14.952 13.648 1.00 44.59 156 ALA A C 1
ATOM 1181 O O . ALA A 1 156 ? 6.131 -14.940 14.873 1.00 44.59 156 ALA A O 1
ATOM 1182 N N . ASP A 1 157 ? 5.321 -15.791 12.963 1.00 38.88 157 ASP A N 1
ATOM 1183 C CA . ASP A 1 157 ? 4.352 -16.718 13.586 1.00 38.88 157 ASP A CA 1
ATOM 1184 C C . ASP A 1 157 ? 4.906 -18.146 13.786 1.00 38.88 157 ASP A C 1
ATOM 1186 O O . ASP A 1 157 ? 4.167 -19.085 14.090 1.00 38.88 157 ASP A O 1
ATOM 1190 N N . ARG A 1 158 ? 6.221 -18.344 13.605 1.00 33.31 158 ARG A N 1
ATOM 1191 C CA . ARG A 1 158 ? 6.895 -19.651 13.756 1.00 33.31 158 ARG A CA 1
ATOM 1192 C C . ARG A 1 158 ? 7.847 -19.746 14.958 1.00 33.31 158 ARG A C 1
ATOM 1194 O O . ARG A 1 158 ? 8.713 -20.623 14.952 1.00 33.31 158 ARG A O 1
ATOM 1201 N N . SER A 1 159 ? 7.703 -18.884 15.967 1.00 33.22 159 SER A N 1
ATOM 1202 C CA . SER A 1 159 ? 8.466 -18.958 17.228 1.00 33.22 159 SER A CA 1
ATOM 1203 C C . SER A 1 159 ? 7.625 -19.444 18.398 1.00 33.22 159 SER A C 1
ATOM 1205 O O . SER A 1 159 ? 6.589 -18.791 18.654 1.00 33.22 159 SER A O 1
#

Sequence (159 aa):
LKVTEPCTYQPAPEQATQNCLLYKYLSVDGFPAASGVDAVCRLDNRLPRVCPTEQLTPSHPQMATCSGSDVEVQLSLPVAQPGKHVLMVEYANTNALQTVGVAVSSPHVAMQQGTFLFYPCVYSFLCRGIAVDSQSRMATFELTSEATIRFTSDLADRS